Protein AF-A0A934E4U4-F1 (afdb_monomer)

Mean predicted aligned error: 7.72 Å

Radius of gyration: 17.5 Å; Cα contacts (8 Å, |Δi|>4): 150; chains: 1; bounding box: 45×47×42 Å

Secondary structure (DSSP, 8-state):
-----SSSS---S-HHHHHHHHHHHHHHHHHHHHHHT-GGG--HHHHHHHHHHHHHHHHHHHHHHHHHH-TT---TT---HHHHHHHHHHHS-STTT----TTS-SS----TTS-HHHHHHHHHHHHHHHHHS-HHHHTT-SB-TTSPBPSS-----HHHHHHHHHHHH-

Structure (mmCIF, N/CA/C/O backbone):
data_AF-A0A934E4U4-F1
#
_entry.id   AF-A0A934E4U4-F1
#
loop_
_atom_site.group_PDB
_atom_site.id
_atom_site.type_symbol
_atom_site.label_atom_id
_atom_site.label_alt_id
_atom_site.label_comp_id
_atom_site.label_asym_id
_atom_site.label_entity_id
_atom_site.label_seq_id
_atom_site.pdbx_PDB_ins_code
_atom_site.Cartn_x
_atom_site.Cartn_y
_atom_site.Cartn_z
_atom_site.occupancy
_atom_site.B_iso_or_equiv
_atom_site.auth_seq_id
_atom_site.auth_comp_id
_atom_site.auth_asym_id
_atom_site.auth_atom_id
_atom_site.pdbx_PDB_model_num
ATOM 1 N N . MET A 1 1 ? -5.145 -27.935 6.289 1.00 30.80 1 MET A N 1
ATOM 2 C CA . MET A 1 1 ? -5.075 -27.178 5.021 1.00 30.80 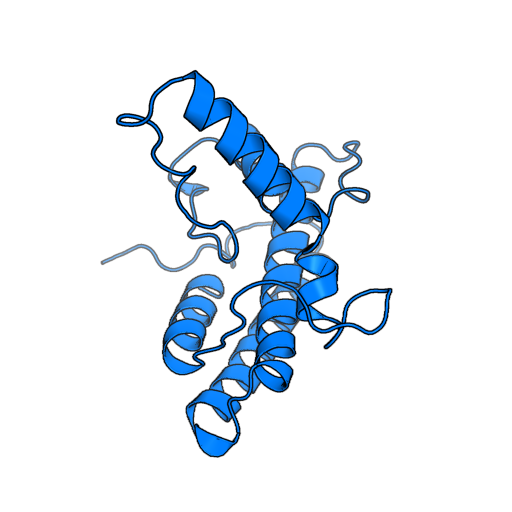1 MET A CA 1
ATOM 3 C C . MET A 1 1 ? -6.439 -26.529 4.797 1.00 30.80 1 MET A C 1
ATOM 5 O O . MET A 1 1 ? -7.167 -26.905 3.897 1.00 30.80 1 MET A O 1
ATOM 9 N N . GLU A 1 2 ? -6.815 -25.600 5.676 1.00 32.75 2 GLU A N 1
ATOM 10 C CA . GLU A 1 2 ? -8.114 -24.916 5.659 1.00 32.75 2 GLU A CA 1
ATOM 11 C C . GLU A 1 2 ? -7.870 -23.478 6.097 1.00 32.75 2 GLU A C 1
ATOM 13 O O . GLU A 1 2 ? -7.762 -23.252 7.289 1.00 32.75 2 GLU A O 1
ATOM 18 N N . HIS A 1 3 ? -7.713 -22.528 5.174 1.00 35.03 3 HIS A N 1
ATOM 19 C CA . HIS A 1 3 ? -7.833 -21.082 5.430 1.00 35.03 3 HIS A CA 1
ATOM 20 C C . HIS A 1 3 ? -7.813 -20.338 4.087 1.00 35.03 3 HIS A C 1
ATOM 22 O O . HIS A 1 3 ? -6.862 -19.625 3.794 1.00 35.03 3 HIS A O 1
ATOM 28 N N . VAL A 1 4 ? -8.830 -20.519 3.242 1.00 38.94 4 VAL A N 1
ATOM 29 C CA . VAL A 1 4 ? -8.940 -19.762 1.983 1.00 38.94 4 VAL A CA 1
ATOM 30 C C . VAL A 1 4 ? -10.417 -19.498 1.690 1.00 38.94 4 VAL A C 1
ATOM 32 O O . VAL A 1 4 ? -11.098 -20.360 1.148 1.00 38.94 4 VAL A O 1
ATOM 35 N N . ASN A 1 5 ? -10.923 -18.364 2.176 1.00 39.50 5 ASN A N 1
ATOM 36 C CA . ASN A 1 5 ? -12.190 -17.714 1.803 1.00 39.50 5 ASN A CA 1
ATOM 37 C C . ASN A 1 5 ? -12.417 -16.574 2.806 1.00 39.50 5 ASN A C 1
ATOM 39 O O . ASN A 1 5 ? -13.026 -16.809 3.852 1.00 39.50 5 ASN A O 1
ATOM 43 N N . ARG A 1 6 ? -11.909 -15.359 2.561 1.00 50.84 6 ARG A N 1
ATOM 44 C CA . ARG A 1 6 ? -12.202 -14.230 3.479 1.00 50.84 6 ARG A CA 1
ATOM 45 C C . ARG A 1 6 ? -12.701 -12.961 2.813 1.00 50.84 6 ARG A C 1
ATOM 47 O O . ARG A 1 6 ? -13.477 -12.249 3.446 1.00 50.84 6 ARG A O 1
ATOM 54 N N . LEU A 1 7 ? -12.419 -12.719 1.532 1.00 45.75 7 LEU A N 1
ATOM 55 C CA . LEU A 1 7 ? -13.073 -11.599 0.840 1.00 45.75 7 LEU A CA 1
ATOM 56 C C . LEU A 1 7 ? -14.529 -11.889 0.442 1.00 45.75 7 LEU A C 1
ATOM 58 O O . LEU A 1 7 ? -15.308 -10.956 0.260 1.00 45.75 7 LEU A O 1
ATOM 62 N N . ARG A 1 8 ? -14.929 -13.165 0.340 1.00 42.25 8 ARG A N 1
ATOM 63 C CA . ARG A 1 8 ? -16.327 -13.555 0.063 1.00 42.25 8 ARG A CA 1
ATOM 64 C C . ARG A 1 8 ? -17.235 -13.548 1.294 1.00 42.25 8 ARG A C 1
ATOM 66 O O . ARG A 1 8 ? -18.441 -13.415 1.135 1.00 42.25 8 ARG A O 1
ATOM 73 N N . SER A 1 9 ? -16.680 -13.699 2.497 1.00 42.78 9 SER A N 1
ATOM 74 C CA . SER A 1 9 ? -17.454 -13.831 3.741 1.00 42.78 9 SER A CA 1
ATOM 75 C C . SER A 1 9 ? -17.725 -12.504 4.447 1.00 42.78 9 SER A C 1
ATOM 77 O O . SER A 1 9 ? -18.422 -12.477 5.459 1.00 42.78 9 SER A O 1
ATOM 79 N N . CYS A 1 10 ? -17.163 -11.392 3.972 1.00 45.47 10 CYS A N 1
ATOM 80 C CA . CYS A 1 10 ? -17.536 -10.098 4.513 1.00 45.47 10 CYS A CA 1
ATOM 81 C C . CYS A 1 10 ? -18.894 -9.688 3.936 1.00 45.47 10 CYS A C 1
ATOM 83 O O . CYS A 1 10 ? -18.977 -9.170 2.825 1.00 45.47 10 CYS A O 1
ATOM 85 N N . GLU A 1 11 ? -19.952 -9.891 4.720 1.00 43.59 11 GLU A N 1
ATOM 86 C CA . GLU A 1 11 ? -21.300 -9.351 4.505 1.00 43.59 11 GLU A CA 1
ATOM 87 C C . GLU A 1 11 ? -21.286 -7.812 4.572 1.00 43.59 11 GLU A C 1
ATOM 89 O O . GLU A 1 11 ? -21.815 -7.189 5.491 1.00 43.59 11 GLU A O 1
ATOM 94 N N . PHE A 1 12 ? -20.565 -7.139 3.682 1.00 51.53 12 PHE A N 1
ATOM 95 C CA . PHE A 1 12 ? -20.633 -5.692 3.552 1.00 51.53 12 PHE A CA 1
ATOM 96 C C . PHE A 1 12 ? -22.005 -5.357 2.966 1.00 51.53 12 PHE A C 1
ATOM 98 O O . PHE A 1 12 ? -22.278 -5.676 1.812 1.00 51.53 12 PHE A O 1
ATOM 105 N N . GLY A 1 13 ? -22.863 -4.693 3.742 1.00 44.06 13 GLY A N 1
ATOM 106 C CA . GLY A 1 13 ? -24.227 -4.306 3.351 1.00 44.06 13 GLY A CA 1
ATOM 107 C C . GLY A 1 13 ? -24.333 -3.350 2.151 1.00 44.06 13 GLY A C 1
ATOM 108 O O . GLY A 1 13 ? -25.417 -2.869 1.853 1.00 44.06 13 GLY A O 1
ATOM 109 N N . CYS A 1 14 ? -23.237 -3.078 1.437 1.00 53.50 14 CYS A N 1
ATOM 110 C CA . CYS A 1 14 ? -23.222 -2.307 0.201 1.00 53.50 14 CYS A CA 1
ATOM 111 C C . CYS A 1 14 ? -22.543 -3.123 -0.909 1.00 53.50 14 CYS A C 1
ATOM 113 O O . CYS A 1 14 ? -21.327 -3.057 -1.108 1.00 53.50 14 CYS A O 1
ATOM 115 N N . ALA A 1 15 ? -23.345 -3.886 -1.659 1.00 59.31 15 ALA A N 1
ATOM 116 C CA . ALA A 1 15 ? -22.885 -4.742 -2.759 1.00 59.31 15 ALA A CA 1
ATOM 117 C C . ALA A 1 15 ? -22.018 -3.996 -3.796 1.00 59.31 15 ALA A C 1
ATOM 119 O O . ALA A 1 15 ? -21.132 -4.584 -4.415 1.00 59.31 15 ALA A O 1
ATOM 120 N N . ARG A 1 16 ? -22.228 -2.681 -3.955 1.00 61.50 16 ARG A N 1
ATOM 121 C CA . ARG A 1 16 ? -21.491 -1.832 -4.901 1.00 61.50 16 ARG A CA 1
ATOM 122 C C . ARG A 1 16 ? -20.026 -1.620 -4.506 1.00 61.50 16 ARG A C 1
ATOM 124 O O . ARG A 1 16 ? -19.156 -1.733 -5.363 1.00 61.50 16 ARG A O 1
ATOM 131 N N . ALA A 1 17 ? -19.744 -1.378 -3.224 1.00 65.50 17 ALA A N 1
ATOM 132 C CA . ALA A 1 17 ? -18.378 -1.164 -2.738 1.00 65.50 17 ALA A CA 1
ATOM 133 C C . ALA A 1 17 ? -17.531 -2.442 -2.852 1.00 65.50 17 ALA A C 1
ATOM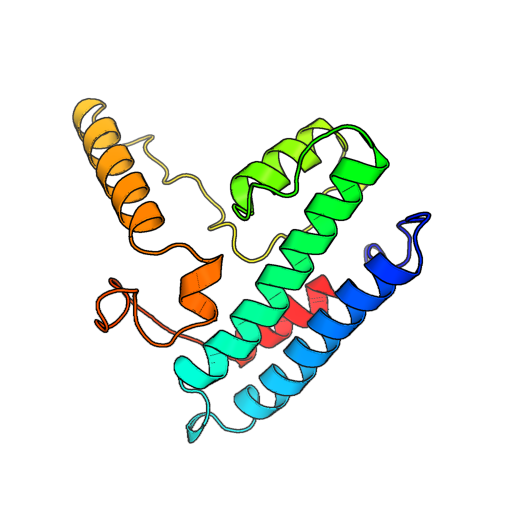 135 O O . ALA A 1 17 ? -16.397 -2.405 -3.327 1.00 65.50 17 ALA A O 1
ATOM 136 N N . VAL A 1 18 ? -18.117 -3.591 -2.501 1.00 70.69 18 VAL A N 1
ATOM 137 C CA . VAL A 1 18 ? -17.475 -4.906 -2.657 1.00 70.69 18 VAL A CA 1
ATOM 138 C C . VAL A 1 18 ? -17.160 -5.178 -4.123 1.00 70.69 18 VAL A C 1
ATOM 140 O O . VAL A 1 18 ? -16.032 -5.522 -4.470 1.00 70.69 18 VAL A O 1
ATOM 143 N N . PHE A 1 19 ? -18.133 -4.963 -5.005 1.00 71.50 19 PHE A N 1
ATOM 144 C CA . PHE A 1 19 ? -17.956 -5.165 -6.438 1.00 71.50 19 PHE A CA 1
ATOM 145 C C . PHE A 1 19 ? -16.821 -4.311 -7.023 1.00 71.50 19 PHE A C 1
ATOM 147 O O . PHE A 1 19 ? -16.023 -4.798 -7.827 1.00 71.50 19 PHE A O 1
ATOM 154 N N . ASP A 1 20 ? -16.697 -3.062 -6.578 1.00 78.50 20 ASP A N 1
ATOM 155 C CA . ASP A 1 20 ? -15.656 -2.138 -7.024 1.00 78.50 20 ASP A CA 1
ATOM 156 C C . ASP A 1 20 ? -14.245 -2.524 -6.547 1.00 78.50 20 ASP A C 1
ATOM 158 O O . ASP A 1 20 ? -13.276 -2.329 -7.295 1.00 78.50 20 ASP A O 1
ATOM 162 N N . ILE A 1 21 ? -14.119 -3.112 -5.353 1.00 84.62 21 ILE A N 1
ATOM 163 C CA . ILE A 1 21 ? -12.863 -3.683 -4.836 1.00 84.62 21 ILE A CA 1
ATOM 164 C C . ILE A 1 21 ? -12.463 -4.903 -5.677 1.00 84.62 21 ILE A C 1
ATOM 166 O O . ILE A 1 21 ? -11.356 -4.954 -6.222 1.00 84.62 21 ILE A O 1
ATOM 170 N N . PHE A 1 22 ? -13.386 -5.853 -5.871 1.00 85.31 22 PHE A N 1
ATOM 171 C CA . PHE A 1 22 ? -13.132 -7.075 -6.644 1.00 85.31 22 PHE A CA 1
ATOM 172 C C . PHE A 1 22 ? -12.753 -6.788 -8.100 1.00 85.31 22 PHE A C 1
ATOM 174 O O . PHE A 1 22 ? -11.853 -7.433 -8.651 1.00 85.31 22 PHE A O 1
ATOM 181 N N . LYS A 1 23 ? -13.393 -5.795 -8.730 1.00 88.69 23 LYS A N 1
ATOM 182 C CA . LYS A 1 23 ? -13.039 -5.336 -10.079 1.00 88.69 23 LYS A CA 1
ATOM 183 C C . LYS A 1 23 ? -11.603 -4.833 -10.164 1.00 88.69 23 LYS A C 1
ATOM 185 O O . LYS A 1 23 ? -10.898 -5.181 -11.109 1.00 88.69 23 LYS A O 1
ATOM 190 N N . ARG A 1 24 ? -11.156 -4.028 -9.196 1.00 91.62 24 ARG A N 1
ATOM 191 C CA . ARG A 1 24 ? -9.795 -3.466 -9.189 1.00 91.62 24 ARG A CA 1
ATOM 192 C C . ARG A 1 24 ? -8.738 -4.546 -9.009 1.00 91.62 24 ARG A C 1
ATOM 194 O O . ARG A 1 24 ? -7.800 -4.586 -9.802 1.00 91.62 24 ARG A O 1
ATOM 201 N N . ILE A 1 25 ? -8.940 -5.471 -8.070 1.00 92.56 25 ILE A N 1
ATOM 202 C CA . ILE A 1 25 ? -8.040 -6.620 -7.884 1.00 92.56 25 ILE A CA 1
ATOM 203 C C . ILE A 1 25 ? -8.000 -7.500 -9.137 1.00 92.56 25 ILE A C 1
ATOM 205 O O . ILE A 1 25 ? -6.924 -7.872 -9.599 1.00 92.56 25 ILE A O 1
ATOM 209 N N . SER A 1 26 ? -9.148 -7.783 -9.754 1.00 93.81 26 SER A N 1
ATOM 210 C CA . SER A 1 26 ? -9.202 -8.592 -10.980 1.00 93.81 26 SER A CA 1
ATOM 211 C C . SER A 1 26 ? -8.468 -7.927 -12.150 1.00 93.81 26 SER A C 1
ATOM 213 O O . SER A 1 26 ? -7.722 -8.588 -12.877 1.00 93.81 26 SER A O 1
ATOM 215 N N . SER A 1 27 ? -8.628 -6.611 -12.307 1.00 95.25 27 SER A N 1
ATOM 216 C CA . SER A 1 27 ? -7.888 -5.820 -13.295 1.00 95.25 27 SER A CA 1
ATOM 217 C C . SER A 1 27 ? -6.386 -5.815 -13.012 1.00 95.25 27 SER A C 1
ATOM 219 O O . SER A 1 27 ? -5.599 -6.027 -13.937 1.00 95.25 27 SER A O 1
ATOM 221 N N . ALA A 1 28 ? -5.984 -5.652 -11.746 1.00 95.44 28 ALA A N 1
ATOM 222 C CA . ALA A 1 28 ? -4.586 -5.723 -11.329 1.00 95.44 28 ALA A CA 1
ATOM 223 C C . ALA A 1 28 ? -3.978 -7.089 -11.679 1.00 95.44 28 ALA A C 1
ATOM 225 O O . ALA A 1 28 ? -2.938 -7.143 -12.330 1.00 95.44 28 ALA A O 1
ATOM 226 N N . ILE A 1 29 ? -4.662 -8.192 -11.349 1.00 96.00 29 ILE A N 1
ATOM 227 C CA . ILE A 1 29 ? -4.232 -9.562 -11.674 1.00 96.00 29 ILE A CA 1
ATOM 228 C C . ILE A 1 29 ? -4.068 -9.741 -13.183 1.00 96.00 29 ILE A C 1
ATOM 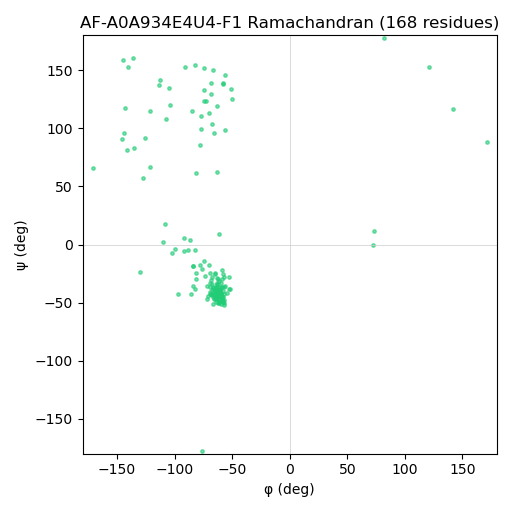230 O O . ILE A 1 29 ? -3.059 -10.288 -13.637 1.00 96.00 29 ILE A O 1
ATOM 234 N N . ARG A 1 30 ? -5.041 -9.283 -13.980 1.00 96.19 30 ARG A N 1
ATOM 235 C CA . ARG A 1 30 ? -4.995 -9.423 -15.441 1.00 96.19 30 ARG A CA 1
ATOM 236 C C . ARG A 1 30 ? -3.817 -8.659 -16.037 1.00 96.19 30 ARG A C 1
ATOM 238 O O . ARG A 1 30 ? -3.075 -9.229 -16.835 1.00 96.19 30 ARG A O 1
ATOM 245 N N . LEU A 1 31 ? -3.616 -7.406 -15.632 1.00 95.06 31 LEU A N 1
ATOM 246 C CA . LEU A 1 31 ? -2.501 -6.589 -16.107 1.00 95.06 31 LEU A CA 1
ATOM 247 C C . LEU A 1 31 ? -1.152 -7.168 -15.658 1.00 95.06 31 LEU A C 1
ATOM 249 O O . LEU A 1 31 ? -0.244 -7.329 -16.472 1.00 95.06 31 LEU A O 1
ATOM 253 N N . CYS A 1 32 ? -1.045 -7.565 -14.392 1.00 96.00 32 CYS A N 1
ATOM 254 C CA . CYS A 1 32 ? 0.157 -8.170 -13.831 1.00 96.00 32 CYS A CA 1
ATOM 255 C C . CYS A 1 32 ? 0.522 -9.486 -14.535 1.00 96.00 32 CYS A C 1
ATOM 257 O O . CYS A 1 32 ? 1.685 -9.709 -14.852 1.00 96.00 32 CYS A O 1
ATOM 259 N N . THR A 1 33 ? -0.471 -10.305 -14.904 1.00 95.94 33 THR A N 1
ATOM 260 C CA . THR A 1 33 ? -0.263 -11.532 -15.696 1.00 95.94 33 THR A CA 1
ATOM 261 C C . THR A 1 33 ? 0.355 -11.238 -17.064 1.00 95.94 33 THR A C 1
ATOM 263 O O . THR A 1 33 ? 1.232 -11.972 -17.517 1.00 95.94 33 THR A O 1
ATOM 266 N N . VAL A 1 34 ? -0.074 -10.163 -17.734 1.00 95.12 34 VAL A N 1
ATOM 267 C CA . VAL A 1 34 ? 0.515 -9.745 -19.018 1.00 95.12 34 VAL A CA 1
ATOM 268 C C . VAL A 1 34 ? 1.967 -9.301 -18.833 1.00 95.12 34 VAL A C 1
ATOM 270 O O . VAL A 1 34 ? 2.821 -9.680 -19.634 1.00 95.12 34 VAL A O 1
ATOM 273 N N . LEU A 1 35 ? 2.260 -8.538 -17.775 1.00 94.88 35 LEU A N 1
ATOM 274 C CA . LEU A 1 35 ? 3.621 -8.080 -17.480 1.00 94.88 35 LEU A CA 1
ATOM 275 C C . LEU A 1 35 ? 4.548 -9.240 -17.083 1.00 94.88 35 LEU A C 1
ATOM 277 O O . LEU A 1 35 ? 5.678 -9.292 -17.560 1.00 94.88 35 LEU A O 1
ATOM 281 N N . ALA A 1 36 ? 4.059 -10.210 -16.306 1.00 94.62 36 ALA A N 1
ATOM 282 C CA . ALA A 1 36 ? 4.816 -11.396 -15.898 1.00 94.62 36 ALA A CA 1
ATOM 283 C C . ALA A 1 36 ? 5.222 -12.283 -17.086 1.00 94.62 36 ALA A C 1
ATOM 285 O O . ALA A 1 36 ? 6.300 -12.866 -17.092 1.00 94.62 36 ALA A O 1
ATOM 286 N N . ARG A 1 37 ? 4.394 -12.350 -18.137 1.00 93.88 37 ARG A N 1
ATOM 287 C CA . ARG A 1 37 ? 4.705 -13.107 -19.364 1.00 93.88 37 ARG A CA 1
ATOM 288 C C . ARG A 1 37 ? 5.741 -12.430 -20.262 1.00 93.88 37 ARG A C 1
ATOM 290 O O . ARG A 1 37 ? 6.227 -13.053 -21.199 1.00 93.88 37 ARG A O 1
ATOM 297 N N . SER A 1 38 ? 6.044 -11.154 -20.036 1.00 90.00 38 SER A N 1
ATOM 298 C CA . SER A 1 38 ? 6.902 -10.368 -20.918 1.00 90.00 38 SER A CA 1
ATOM 299 C C . SER A 1 38 ? 7.800 -9.441 -20.107 1.00 90.00 38 SER A C 1
ATOM 301 O O . SER A 1 38 ? 7.557 -8.235 -20.041 1.00 90.00 38 SER A O 1
ATOM 303 N N . THR A 1 39 ? 8.898 -9.981 -19.580 1.00 77.88 39 THR A N 1
ATOM 304 C CA . THR A 1 39 ? 9.895 -9.242 -18.782 1.00 77.88 39 THR A CA 1
ATOM 305 C C . THR A 1 39 ? 10.404 -7.973 -19.477 1.00 77.88 39 THR A C 1
ATOM 307 O O . THR A 1 39 ? 10.477 -6.924 -18.849 1.00 77.88 39 THR A O 1
ATOM 310 N N . LYS A 1 40 ? 10.605 -7.992 -20.805 1.00 84.75 40 LYS A N 1
ATOM 311 C CA . LYS A 1 40 ? 10.975 -6.795 -21.601 1.00 84.75 40 LYS A CA 1
ATOM 312 C C . LYS A 1 40 ? 9.961 -5.642 -21.526 1.00 84.75 40 LYS A C 1
ATOM 314 O O . LYS A 1 40 ? 10.287 -4.503 -21.837 1.00 84.75 40 LYS A O 1
ATOM 319 N N . LYS A 1 41 ? 8.706 -5.936 -21.178 1.00 86.00 41 LYS A N 1
ATOM 320 C CA . LYS A 1 41 ? 7.602 -4.970 -21.062 1.00 86.00 41 LYS A CA 1
ATOM 321 C C . LYS A 1 41 ? 7.299 -4.599 -19.609 1.00 86.00 41 LYS A C 1
ATOM 323 O O . LYS A 1 41 ? 6.485 -3.699 -19.409 1.00 86.00 41 LYS A O 1
ATOM 328 N N . ALA A 1 42 ? 7.918 -5.266 -18.636 1.00 88.75 42 ALA A N 1
ATOM 329 C CA . ALA A 1 42 ? 7.712 -5.080 -17.204 1.00 88.75 42 ALA A CA 1
ATOM 330 C C . ALA A 1 42 ? 8.512 -3.880 -16.671 1.00 88.75 42 ALA A C 1
ATOM 332 O O . ALA A 1 42 ? 9.399 -4.017 -15.837 1.00 88.75 42 ALA A O 1
ATOM 333 N N . THR A 1 43 ? 8.218 -2.687 -17.185 1.00 89.88 43 THR A N 1
ATOM 334 C CA . THR A 1 43 ? 8.809 -1.446 -16.673 1.00 89.88 43 THR A CA 1
ATOM 335 C C . THR A 1 43 ? 8.057 -0.967 -15.435 1.00 89.88 43 THR A C 1
ATOM 337 O O . THR A 1 43 ? 6.858 -1.227 -15.298 1.00 89.88 43 THR A O 1
ATOM 340 N N . TYR A 1 44 ? 8.724 -0.199 -14.566 1.00 88.44 44 TYR A N 1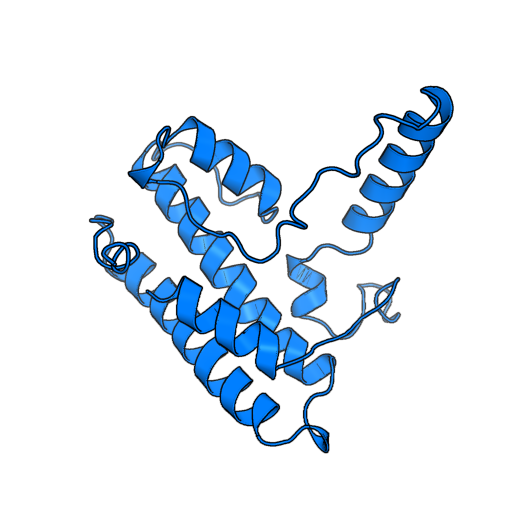
ATOM 341 C CA . TYR A 1 44 ? 8.074 0.413 -13.401 1.00 88.44 44 TYR A CA 1
ATOM 342 C C . TYR A 1 44 ? 6.845 1.243 -13.795 1.00 88.44 44 TYR A C 1
ATOM 344 O O . TYR A 1 44 ? 5.804 1.096 -13.177 1.00 88.44 44 TYR A O 1
ATOM 352 N N . VAL A 1 45 ? 6.910 2.023 -14.880 1.00 87.69 45 VAL A N 1
ATOM 353 C CA . VAL A 1 45 ? 5.784 2.851 -15.367 1.00 87.69 45 VAL A CA 1
ATOM 354 C C . VAL A 1 45 ? 4.537 2.021 -15.707 1.00 87.69 45 VAL A C 1
ATOM 356 O O . VAL A 1 45 ? 3.413 2.480 -15.547 1.00 87.69 45 VAL A O 1
ATOM 359 N N . ARG A 1 46 ? 4.703 0.784 -16.187 1.00 90.50 46 ARG A N 1
ATOM 360 C CA . ARG A 1 46 ? 3.567 -0.122 -16.432 1.00 90.50 46 ARG A CA 1
ATOM 361 C C . ARG A 1 46 ? 3.153 -0.864 -15.168 1.00 90.50 46 ARG A C 1
ATOM 363 O O . ARG A 1 46 ? 1.967 -1.107 -14.955 1.00 90.50 46 ARG A O 1
ATOM 370 N N . GLY A 1 47 ? 4.130 -1.212 -14.338 1.00 92.25 47 GLY A N 1
ATOM 371 C CA . GLY A 1 47 ? 3.922 -1.811 -13.027 1.00 92.25 47 GLY A CA 1
ATOM 372 C C . GLY A 1 47 ? 3.177 -0.902 -12.056 1.00 92.25 47 GLY A C 1
ATOM 373 O O . GLY A 1 47 ? 2.339 -1.384 -11.304 1.00 92.25 47 GLY A O 1
ATOM 374 N N . SER A 1 48 ? 3.396 0.410 -12.118 1.00 91.44 48 SER A N 1
ATOM 375 C CA . SER A 1 48 ? 2.768 1.391 -11.233 1.00 91.44 48 SER A CA 1
ATOM 376 C C . SER A 1 48 ? 1.249 1.388 -11.369 1.00 91.44 48 SER A C 1
ATOM 378 O O . SER A 1 48 ? 0.556 1.530 -10.372 1.00 91.44 48 SER A O 1
ATOM 380 N N . VAL A 1 49 ? 0.712 1.086 -12.556 1.00 92.25 49 VAL A N 1
ATOM 381 C CA . VAL A 1 49 ? -0.732 0.888 -12.759 1.00 92.25 49 VAL A CA 1
ATOM 382 C C . VAL A 1 49 ? -1.245 -0.328 -11.980 1.00 92.25 49 VAL A C 1
ATOM 384 O O . VAL A 1 49 ? -2.315 -0.272 -11.375 1.00 92.25 49 VAL A O 1
ATOM 387 N N . VAL A 1 50 ? -0.484 -1.427 -11.957 1.00 94.38 50 VAL A N 1
ATOM 388 C CA . VAL A 1 50 ? -0.815 -2.616 -11.154 1.00 94.38 50 VAL A CA 1
ATOM 389 C C . VAL A 1 50 ? -0.757 -2.280 -9.663 1.00 94.38 50 VAL A C 1
ATOM 391 O O . VAL A 1 50 ? -1.696 -2.603 -8.935 1.00 94.38 50 VAL A O 1
ATOM 394 N N . LEU A 1 51 ? 0.316 -1.607 -9.229 1.00 92.62 51 LEU A N 1
ATOM 395 C CA . LEU A 1 51 ? 0.495 -1.159 -7.846 1.00 92.62 51 LEU A CA 1
ATOM 396 C C . LEU A 1 51 ? -0.658 -0.244 -7.421 1.00 92.62 51 LEU A C 1
ATOM 398 O O . LEU A 1 51 ? -1.253 -0.467 -6.375 1.00 92.62 51 LEU A O 1
ATOM 402 N N . TYR A 1 52 ? -1.048 0.709 -8.267 1.00 92.81 52 TYR A N 1
ATOM 403 C CA . TYR A 1 52 ? -2.153 1.627 -8.013 1.00 92.81 52 TYR A CA 1
ATOM 404 C C . TYR A 1 52 ? -3.491 0.902 -7.851 1.00 92.81 52 TYR A C 1
ATOM 406 O O . TYR A 1 52 ? -4.212 1.150 -6.887 1.00 92.81 52 TYR A O 1
ATOM 414 N N . LEU A 1 53 ? -3.835 -0.006 -8.771 1.00 93.44 53 LEU A N 1
ATOM 415 C CA . LEU A 1 53 ? -5.097 -0.749 -8.706 1.00 93.44 53 LEU A CA 1
ATOM 416 C C . LEU A 1 53 ? -5.202 -1.575 -7.422 1.00 93.44 53 LEU A C 1
ATOM 418 O O . LEU A 1 53 ? -6.265 -1.613 -6.802 1.00 93.44 53 LEU A O 1
ATOM 422 N N . ALA A 1 54 ? -4.105 -2.214 -7.026 1.00 92.69 54 ALA A N 1
ATOM 423 C CA . ALA A 1 54 ? -4.044 -3.003 -5.808 1.00 92.69 54 ALA A CA 1
ATOM 424 C C . ALA A 1 54 ? -4.066 -2.124 -4.551 1.00 92.69 54 ALA A C 1
ATOM 426 O O . ALA A 1 54 ? -4.845 -2.398 -3.644 1.00 92.69 54 ALA A O 1
ATOM 427 N N . PHE A 1 55 ? -3.300 -1.030 -4.528 1.00 92.31 55 PHE A N 1
ATOM 428 C CA . PHE A 1 55 ? -3.294 -0.059 -3.432 1.00 92.31 55 PHE A CA 1
ATOM 429 C C . PHE A 1 55 ? -4.694 0.500 -3.193 1.00 92.31 55 PHE A C 1
ATOM 431 O O . PHE A 1 55 ? -5.209 0.457 -2.080 1.00 92.31 55 PHE A O 1
ATOM 438 N N . HIS A 1 56 ? -5.349 0.956 -4.258 1.00 91.25 56 HIS A N 1
ATOM 439 C CA . HIS A 1 56 ? -6.674 1.553 -4.176 1.00 91.25 56 HIS A CA 1
ATOM 440 C C . HIS A 1 56 ? -7.746 0.526 -3.783 1.00 91.25 56 HIS A C 1
ATOM 442 O O . HIS A 1 56 ? -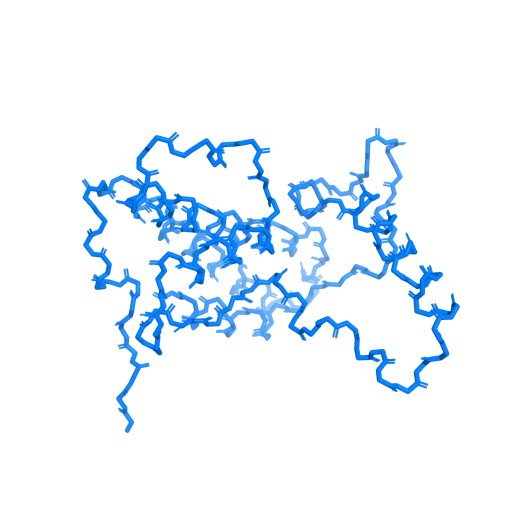8.697 0.861 -3.084 1.00 91.25 56 HIS A O 1
ATOM 448 N N . ALA A 1 57 ? -7.618 -0.734 -4.208 1.00 92.06 57 ALA A N 1
ATOM 449 C CA . ALA A 1 57 ? -8.512 -1.791 -3.743 1.00 92.06 57 ALA A CA 1
ATOM 450 C C . ALA A 1 57 ? -8.370 -2.034 -2.231 1.00 92.06 57 ALA A C 1
ATOM 452 O O . ALA A 1 57 ? -9.383 -2.114 -1.537 1.00 92.06 57 ALA A O 1
ATOM 453 N N . THR A 1 58 ? -7.135 -2.090 -1.722 1.00 91.31 58 THR A N 1
ATOM 454 C CA . THR A 1 58 ? -6.844 -2.203 -0.286 1.00 91.31 58 THR A CA 1
ATOM 455 C C . THR A 1 58 ? -7.382 -1.000 0.490 1.00 91.31 58 THR A C 1
ATOM 457 O O . THR A 1 58 ? -8.033 -1.170 1.519 1.00 91.31 58 THR A O 1
ATOM 460 N N . GLU A 1 59 ? -7.177 0.215 -0.024 1.00 91.94 59 GLU A N 1
ATOM 461 C CA . GLU A 1 59 ? -7.697 1.454 0.562 1.00 91.94 59 GLU A CA 1
ATOM 462 C C . GLU A 1 59 ? -9.224 1.407 0.711 1.00 91.94 59 GLU A C 1
ATOM 464 O O . GLU A 1 59 ? -9.754 1.629 1.800 1.00 91.94 59 GLU A O 1
ATOM 469 N N . LEU A 1 60 ? -9.935 1.080 -0.374 1.00 91.44 60 LEU A N 1
ATOM 470 C CA . LEU A 1 60 ? -11.395 1.000 -0.379 1.00 91.44 60 LEU A CA 1
ATOM 471 C C . LEU A 1 60 ? -11.916 -0.096 0.550 1.00 91.44 60 LEU A C 1
ATOM 473 O O . LEU A 1 60 ? -12.932 0.113 1.211 1.00 91.44 60 LEU A O 1
ATOM 477 N N . PHE A 1 61 ? -11.230 -1.239 0.625 1.00 91.62 61 PHE A N 1
ATOM 478 C CA . PHE A 1 61 ? -11.575 -2.295 1.571 1.00 91.62 61 PHE A CA 1
ATOM 479 C C . PHE A 1 61 ? -11.499 -1.792 3.015 1.00 91.62 61 PHE A C 1
ATOM 481 O O . PHE A 1 61 ? -12.468 -1.931 3.761 1.00 91.62 61 PHE A O 1
ATOM 488 N N . LEU A 1 62 ? -10.384 -1.162 3.398 1.00 92.00 62 LEU A N 1
ATOM 489 C CA . LEU A 1 62 ? -10.196 -0.662 4.760 1.00 92.00 62 LEU A CA 1
ATOM 490 C C . LEU A 1 62 ? -11.216 0.429 5.101 1.00 92.00 62 LEU A C 1
ATOM 492 O O . LEU A 1 62 ? -11.851 0.361 6.151 1.00 92.00 62 LEU A O 1
ATOM 496 N N . LYS A 1 63 ? -11.437 1.391 4.196 1.00 92.94 63 LYS A N 1
ATOM 497 C CA . LYS A 1 63 ? -12.455 2.439 4.372 1.00 92.94 63 LYS A CA 1
ATOM 498 C C . LYS A 1 63 ? -13.855 1.851 4.511 1.00 92.94 63 LYS A C 1
ATOM 500 O O . LYS A 1 63 ? -14.586 2.229 5.420 1.00 92.94 63 LYS A O 1
ATOM 505 N N . GLY A 1 64 ? -14.213 0.898 3.651 1.00 91.75 64 GLY A N 1
ATOM 506 C CA . GLY A 1 64 ? -15.500 0.209 3.710 1.00 91.75 64 GLY A CA 1
ATOM 507 C C . GLY A 1 64 ? -15.695 -0.565 5.015 1.00 91.75 64 GLY A C 1
ATOM 508 O O . GLY A 1 64 ? -16.781 -0.536 5.588 1.00 91.75 64 GLY A O 1
ATOM 509 N N . ALA A 1 65 ? -14.645 -1.212 5.524 1.00 91.50 65 ALA A N 1
ATOM 510 C CA . ALA A 1 65 ? -14.679 -1.898 6.812 1.00 91.50 65 ALA A CA 1
ATOM 511 C C . ALA A 1 65 ? -14.826 -0.946 7.996 1.00 91.50 65 ALA A C 1
ATOM 513 O O . ALA A 1 65 ? -15.645 -1.211 8.875 1.00 91.50 65 ALA A O 1
ATOM 514 N N . ILE A 1 66 ? -14.096 0.169 8.008 1.00 93.50 66 ILE A N 1
ATOM 515 C CA . ILE A 1 66 ? -14.229 1.176 9.063 1.00 93.50 66 ILE A CA 1
ATOM 516 C C . ILE A 1 66 ? -15.642 1.767 9.052 1.00 93.50 66 ILE A C 1
ATOM 518 O O . ILE A 1 66 ? -16.310 1.716 10.078 1.00 93.50 66 ILE A O 1
ATOM 522 N N . LEU A 1 67 ? -16.144 2.210 7.893 1.00 92.94 67 LEU A N 1
ATOM 523 C CA . LEU A 1 67 ? -17.494 2.779 7.762 1.00 92.94 67 LEU A CA 1
ATOM 524 C C . LEU A 1 67 ? -18.605 1.778 8.096 1.00 92.94 67 LEU A C 1
ATOM 526 O O . LEU A 1 67 ? -19.668 2.170 8.560 1.00 92.94 67 LEU A O 1
ATOM 530 N N . LYS A 1 68 ? -18.379 0.475 7.893 1.00 90.25 68 LYS A N 1
ATOM 531 C CA . LYS A 1 68 ? -19.332 -0.553 8.331 1.00 90.25 68 LYS A CA 1
ATOM 532 C C . LYS A 1 68 ? -19.435 -0.624 9.861 1.00 90.25 68 LYS A C 1
ATOM 534 O O . LYS A 1 68 ? -20.521 -0.866 10.375 1.00 90.25 68 LYS A O 1
ATOM 539 N N . SER A 1 69 ? -18.323 -0.452 10.575 1.00 92.12 69 SER A N 1
ATOM 540 C CA . SER A 1 69 ? -18.297 -0.471 12.045 1.00 92.12 69 SER A CA 1
ATOM 541 C C . SER A 1 69 ? -18.696 0.864 12.664 1.00 92.12 69 SER A C 1
ATOM 543 O O . SER A 1 69 ? -19.355 0.881 13.698 1.00 92.12 69 SER A O 1
ATOM 545 N N . VAL A 1 70 ? -18.268 1.971 12.056 1.00 94.31 70 VAL A N 1
ATOM 546 C CA . VAL A 1 70 ? -18.465 3.339 12.542 1.00 94.31 70 VAL A CA 1
ATOM 547 C C . VAL A 1 70 ? -18.904 4.215 11.359 1.00 94.31 70 VAL A C 1
ATOM 549 O O . VAL A 1 70 ? -18.067 4.865 10.734 1.00 94.31 70 VAL A O 1
ATOM 552 N N . PRO A 1 71 ? -20.207 4.226 11.014 1.00 92.81 71 PRO A N 1
ATOM 553 C CA . PRO A 1 71 ? -20.713 4.925 9.826 1.00 92.81 71 PRO A CA 1
ATOM 554 C C . PRO A 1 71 ? -20.433 6.431 9.793 1.00 92.81 71 PRO A C 1
ATOM 556 O O . PRO A 1 71 ? -20.246 6.991 8.718 1.00 92.81 71 PRO A O 1
ATOM 559 N N . GLU A 1 72 ? -20.356 7.064 10.965 1.00 93.19 72 GLU A N 1
ATOM 560 C CA . GLU A 1 72 ? -20.111 8.505 11.116 1.00 93.19 72 GLU A CA 1
ATOM 561 C C . GLU A 1 72 ? -18.619 8.884 11.030 1.00 93.19 72 GLU A C 1
ATOM 563 O O . GLU A 1 72 ? -18.263 10.062 11.087 1.00 93.19 72 GLU A O 1
ATOM 568 N N . GLU A 1 73 ? -17.708 7.907 10.927 1.00 93.56 73 GLU A N 1
ATOM 569 C CA . GLU A 1 73 ? -16.273 8.186 10.879 1.00 93.56 73 GLU A CA 1
ATOM 570 C C . GLU A 1 73 ? -15.860 8.759 9.518 1.00 93.56 73 GLU A C 1
ATOM 572 O O . GLU A 1 73 ? -16.022 8.132 8.469 1.00 93.56 73 GLU A O 1
ATOM 577 N N . ASN A 1 74 ? -15.244 9.943 9.524 1.00 89.19 74 ASN A N 1
ATOM 578 C CA . ASN A 1 74 ? -14.732 10.548 8.300 1.00 89.19 74 ASN A CA 1
ATOM 579 C C . ASN A 1 74 ? -13.408 9.901 7.861 1.00 89.19 74 ASN A C 1
ATOM 581 O O . ASN A 1 74 ? -12.319 10.396 8.148 1.00 89.19 74 ASN A O 1
ATOM 585 N N . VAL A 1 75 ? -13.511 8.806 7.111 1.00 88.00 75 VAL A N 1
ATOM 586 C CA . VAL A 1 75 ? -12.359 8.119 6.500 1.00 88.00 75 VAL A CA 1
ATOM 587 C C . VAL A 1 75 ? -11.985 8.659 5.116 1.00 88.00 75 VAL A C 1
ATOM 589 O O . VAL A 1 75 ? -1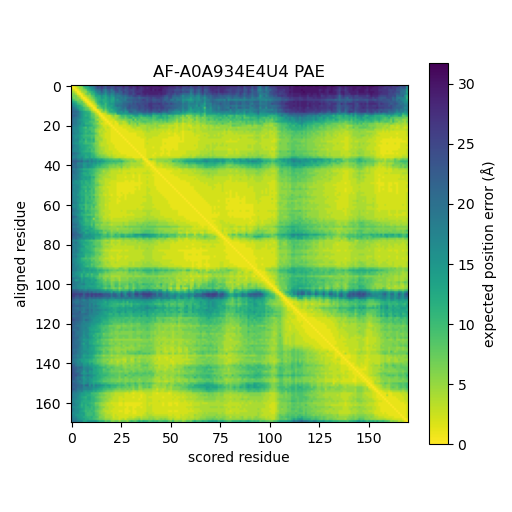1.010 8.208 4.517 1.00 88.00 75 VAL A O 1
ATOM 592 N N . GLY A 1 76 ? -12.760 9.599 4.564 1.00 80.00 76 GLY A N 1
ATOM 593 C CA . GLY A 1 76 ? -12.579 10.094 3.196 1.00 80.00 76 GLY A CA 1
ATOM 594 C C . GLY A 1 76 ? -11.286 10.885 2.995 1.00 80.00 76 GLY A C 1
ATOM 595 O O . GLY A 1 76 ? -10.729 10.872 1.901 1.00 80.00 76 GLY A O 1
ATOM 596 N N . THR A 1 77 ? -10.790 11.521 4.055 1.00 82.69 77 THR A N 1
ATOM 597 C CA . THR A 1 77 ? -9.671 12.474 4.023 1.00 82.69 77 THR A CA 1
ATOM 598 C C . THR A 1 77 ? -8.289 11.825 4.067 1.00 82.69 77 THR A C 1
ATOM 600 O O . THR A 1 77 ? -7.310 12.465 3.692 1.00 82.69 77 THR A O 1
ATOM 603 N N . THR A 1 78 ? -8.186 10.567 4.506 1.00 84.81 78 THR A N 1
ATOM 604 C CA . THR A 1 78 ? -6.910 9.846 4.575 1.00 84.81 78 THR A CA 1
ATOM 605 C C . THR A 1 78 ? -6.785 8.822 3.452 1.00 84.81 78 THR A C 1
ATOM 607 O O . THR A 1 78 ? -7.708 8.053 3.188 1.00 84.81 78 THR A O 1
ATOM 610 N N . HIS A 1 79 ? -5.627 8.791 2.797 1.00 87.12 79 HIS A N 1
ATOM 611 C CA . HIS A 1 79 ? -5.238 7.751 1.834 1.00 87.12 79 HIS A CA 1
ATOM 612 C C . HIS A 1 79 ? -4.112 6.864 2.384 1.00 87.12 79 HIS A C 1
ATOM 614 O O . HIS A 1 79 ? -3.622 5.970 1.696 1.00 87.12 79 HIS A O 1
ATOM 620 N N . ASN A 1 80 ? -3.684 7.100 3.630 1.00 87.12 80 ASN A N 1
ATOM 621 C CA . ASN A 1 80 ? -2.597 6.354 4.243 1.00 87.12 80 ASN A CA 1
ATOM 622 C C . ASN A 1 80 ? -3.097 4.970 4.691 1.00 87.12 80 ASN A C 1
ATOM 624 O O . ASN A 1 80 ? -3.876 4.839 5.638 1.00 87.12 80 ASN A O 1
ATOM 628 N N . ILE A 1 81 ? -2.630 3.927 4.001 1.00 88.94 81 ILE A N 1
ATOM 629 C CA . ILE A 1 81 ? -2.972 2.528 4.291 1.00 88.94 81 ILE A CA 1
ATOM 630 C C . ILE A 1 81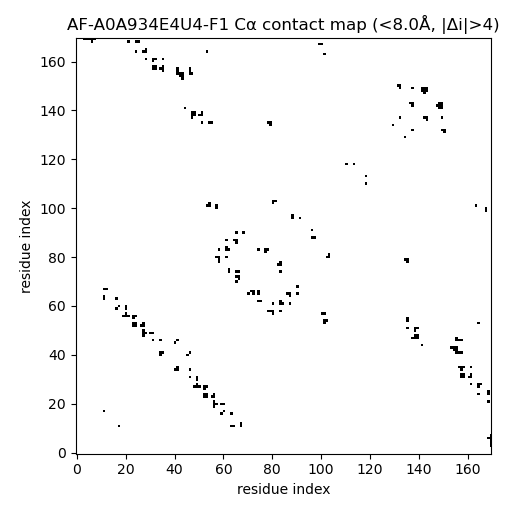 ? -2.568 2.120 5.714 1.00 88.94 81 ILE A C 1
ATOM 632 O O . ILE A 1 81 ? -3.315 1.386 6.354 1.00 88.94 81 ILE A O 1
ATOM 636 N N . GLY A 1 82 ? -1.435 2.603 6.234 1.00 86.69 82 GLY A N 1
ATOM 637 C CA . GLY A 1 82 ? -0.990 2.328 7.604 1.00 86.69 82 GLY A CA 1
ATOM 638 C C . GLY A 1 82 ? -1.983 2.845 8.646 1.00 86.69 82 GLY A C 1
ATOM 639 O O . GLY A 1 82 ? -2.444 2.078 9.493 1.00 86.69 82 GLY A O 1
ATOM 640 N N . THR A 1 83 ? -2.397 4.111 8.531 1.00 88.31 83 THR A N 1
ATOM 641 C CA . THR A 1 83 ? -3.429 4.721 9.387 1.00 88.31 83 THR A CA 1
ATOM 642 C C . THR A 1 83 ? -4.745 3.947 9.311 1.00 88.31 83 THR A C 1
ATOM 644 O O . THR A 1 83 ? -5.308 3.581 10.344 1.00 88.31 83 THR A O 1
ATOM 647 N N . LEU A 1 84 ? -5.217 3.651 8.095 1.00 91.69 84 LEU A N 1
ATOM 648 C CA . LEU A 1 84 ? -6.457 2.905 7.874 1.00 91.69 84 LEU A CA 1
ATOM 649 C C . LEU A 1 84 ? -6.380 1.484 8.456 1.00 91.69 84 LEU A C 1
ATOM 651 O O . LEU A 1 84 ? -7.330 1.016 9.077 1.00 91.69 84 LEU A O 1
ATOM 655 N N . ASN A 1 85 ? -5.245 0.802 8.310 1.00 91.00 85 ASN A N 1
ATOM 656 C CA . ASN A 1 85 ? -5.045 -0.543 8.838 1.00 91.00 85 ASN A CA 1
ATOM 657 C C . ASN A 1 85 ? -4.974 -0.565 10.367 1.00 91.00 85 ASN A C 1
ATOM 659 O O . ASN A 1 85 ? -5.563 -1.442 10.994 1.00 91.00 85 ASN A O 1
ATOM 663 N N . ASN A 1 86 ? -4.292 0.402 10.983 1.00 90.19 86 ASN A N 1
ATOM 664 C CA . ASN A 1 86 ? -4.257 0.527 12.440 1.00 90.19 86 ASN A CA 1
ATOM 665 C C . ASN A 1 86 ? -5.667 0.757 12.993 1.00 90.19 86 ASN A C 1
ATOM 667 O O . ASN A 1 86 ? -6.079 0.096 13.947 1.00 90.19 86 ASN A O 1
ATOM 671 N N . ARG A 1 87 ? -6.453 1.619 12.335 1.00 92.75 87 ARG A N 1
ATOM 672 C CA . ARG A 1 87 ? -7.859 1.822 12.691 1.00 92.75 87 ARG A CA 1
ATOM 673 C C . ARG A 1 87 ? -8.691 0.550 12.510 1.00 92.75 87 ARG A C 1
ATOM 675 O O . ARG A 1 87 ? -9.437 0.188 13.416 1.00 92.75 87 ARG A O 1
ATOM 682 N N . TYR A 1 88 ? -8.520 -0.159 11.395 1.00 92.69 88 TYR A N 1
ATOM 683 C CA . TYR A 1 88 ? -9.180 -1.440 11.134 1.00 92.69 88 TYR A CA 1
ATOM 684 C C . TYR A 1 88 ? -8.871 -2.485 12.215 1.00 92.69 88 TYR A C 1
ATOM 686 O O . TYR A 1 88 ? -9.796 -3.085 12.756 1.00 92.69 88 TYR A O 1
ATOM 694 N N . LYS A 1 89 ? -7.597 -2.666 12.591 1.00 91.75 89 LYS A N 1
ATOM 695 C CA . LYS A 1 89 ? -7.178 -3.617 13.638 1.00 91.75 89 LYS A CA 1
ATOM 696 C C . LYS A 1 89 ? -7.829 -3.326 14.992 1.00 91.75 89 LYS A C 1
ATOM 698 O O . LYS A 1 89 ? -8.186 -4.264 15.699 1.00 91.75 89 LYS A O 1
ATOM 703 N N . ASN A 1 90 ? -8.011 -2.048 15.325 1.00 93.38 90 ASN A N 1
ATOM 704 C CA . ASN A 1 90 ? -8.680 -1.636 16.559 1.00 93.38 90 ASN A CA 1
ATOM 705 C C . ASN A 1 90 ? -10.186 -1.953 16.542 1.00 93.38 90 ASN A C 1
ATOM 707 O O . ASN A 1 90 ? -10.739 -2.323 17.573 1.00 93.38 90 ASN A O 1
ATOM 711 N N . LEU A 1 91 ? -10.849 -1.821 15.388 1.00 93.69 91 LEU A N 1
ATOM 712 C CA . LEU A 1 91 ? -12.288 -2.089 15.235 1.00 93.69 91 LEU A CA 1
ATOM 713 C C . LEU A 1 91 ? -12.612 -3.580 15.067 1.00 93.69 91 LEU A C 1
ATOM 715 O O . LEU A 1 91 ? -13.682 -4.032 15.470 1.00 93.69 91 LEU A O 1
ATOM 719 N N . TYR A 1 92 ? -11.690 -4.344 14.486 1.00 92.25 92 TYR A N 1
ATOM 720 C CA . TYR A 1 92 ? -11.852 -5.763 14.183 1.00 92.25 92 TYR A CA 1
ATOM 721 C C . TYR A 1 92 ? -10.768 -6.605 14.872 1.00 92.25 92 TYR A C 1
ATOM 723 O O . TYR A 1 92 ? -9.927 -7.213 14.201 1.00 92.25 92 TYR A O 1
ATOM 731 N N . PRO A 1 93 ? -10.766 -6.682 16.217 1.00 89.44 93 PRO A N 1
ATOM 732 C CA . PRO A 1 93 ? -9.793 -7.489 16.933 1.00 89.44 93 PRO A CA 1
ATOM 733 C C . PRO A 1 93 ? -10.037 -8.986 16.688 1.00 89.44 93 PRO A C 1
ATOM 735 O O . PRO A 1 93 ? -11.170 -9.474 16.688 1.00 89.44 93 PRO A O 1
ATOM 738 N N . GLY A 1 94 ? -8.954 -9.742 16.507 1.00 86.44 94 GLY A N 1
ATOM 739 C CA . GLY A 1 94 ? -8.977 -11.205 16.460 1.00 86.44 94 GLY A CA 1
ATOM 740 C C . GLY A 1 94 ? -8.443 -11.818 15.165 1.00 86.44 94 GLY A C 1
ATOM 741 O O . GLY A 1 94 ? -8.532 -11.255 14.076 1.00 86.44 94 GLY A O 1
ATOM 742 N N . LYS A 1 95 ? -7.921 -13.046 15.281 1.00 86.12 95 LYS A N 1
ATOM 743 C CA . LYS A 1 95 ? -7.234 -13.769 14.192 1.00 86.12 95 LYS A CA 1
ATOM 744 C C . LYS A 1 95 ? -8.091 -13.982 12.936 1.00 86.12 95 LYS A C 1
ATOM 746 O O . LYS A 1 95 ? -7.550 -14.119 11.840 1.00 86.12 95 LYS A O 1
ATOM 751 N N . LYS A 1 96 ? -9.423 -14.003 13.069 1.00 85.62 96 LYS A N 1
ATOM 752 C CA . LYS A 1 96 ? -10.344 -14.152 11.928 1.00 85.62 96 LYS A CA 1
ATOM 753 C C . LYS A 1 96 ? -10.379 -12.925 11.007 1.00 85.62 96 LYS A C 1
ATOM 755 O O . LYS A 1 96 ? -10.665 -13.077 9.825 1.00 85.62 96 LYS A O 1
ATOM 760 N N . TYR A 1 97 ? -10.028 -11.749 11.524 1.00 83.94 97 TYR A N 1
ATOM 761 C CA . TYR A 1 97 ? -9.976 -10.494 10.771 1.00 83.94 97 TYR A CA 1
ATOM 762 C C . TYR A 1 97 ? -8.557 -10.113 10.339 1.00 83.94 97 TYR A C 1
ATOM 764 O O . TYR A 1 97 ? -8.370 -9.139 9.622 1.00 83.94 97 TYR A O 1
ATOM 772 N N . MET A 1 98 ? -7.543 -10.880 10.746 1.00 82.19 98 MET A N 1
ATOM 773 C CA . MET A 1 98 ? -6.180 -10.674 10.264 1.00 82.19 98 MET A CA 1
ATOM 774 C C . MET A 1 98 ? -6.051 -11.188 8.830 1.00 82.19 98 MET A C 1
ATOM 776 O O . MET A 1 98 ? -6.467 -12.307 8.523 1.00 82.19 98 MET A O 1
ATOM 780 N N . PHE A 1 99 ? -5.444 -10.373 7.974 1.00 82.62 99 PHE A N 1
ATOM 781 C CA . PHE A 1 99 ? -5.099 -10.713 6.601 1.00 82.62 99 PHE A CA 1
ATOM 782 C C . PHE A 1 99 ? -3.773 -10.047 6.224 1.00 82.62 99 PHE A C 1
ATOM 784 O O . PHE A 1 99 ? -3.338 -9.093 6.876 1.00 82.62 99 PHE A O 1
ATOM 791 N N . TYR A 1 100 ? -3.112 -10.583 5.200 1.00 77.81 100 TYR A N 1
ATOM 792 C CA . TYR A 1 100 ? -1.883 -10.003 4.676 1.00 77.81 100 TYR A CA 1
ATOM 793 C C . TYR A 1 100 ? -2.207 -8.722 3.906 1.00 77.81 100 TYR A C 1
ATOM 795 O O . TYR A 1 100 ? -3.025 -8.735 2.983 1.00 77.81 100 TYR A O 1
ATOM 803 N N . LEU A 1 101 ? -1.585 -7.611 4.304 1.00 78.50 101 LEU A N 1
ATOM 804 C CA . LEU A 1 101 ? -1.813 -6.315 3.684 1.00 78.50 101 LEU A CA 1
ATOM 805 C C . LEU A 1 101 ? -0.639 -5.948 2.782 1.00 78.50 101 LEU A C 1
ATOM 807 O O . LEU A 1 101 ? 0.484 -5.774 3.249 1.00 78.50 101 LEU A O 1
ATOM 811 N N . LEU A 1 102 ? -0.927 -5.762 1.496 1.00 75.62 102 LEU A N 1
ATOM 812 C CA . LEU A 1 102 ? 0.018 -5.156 0.565 1.00 75.62 102 LEU A CA 1
ATOM 813 C C . LEU A 1 102 ? 0.237 -3.683 0.941 1.00 75.62 102 LEU A C 1
ATOM 815 O O . LEU A 1 102 ? -0.682 -3.029 1.436 1.00 75.62 102 LEU A O 1
ATOM 819 N N . PHE A 1 103 ? 1.425 -3.148 0.652 1.00 77.62 103 PHE A N 1
ATOM 820 C CA . PHE A 1 103 ? 1.788 -1.724 0.813 1.00 77.62 103 PHE A CA 1
ATOM 821 C C . PHE A 1 103 ? 1.974 -1.208 2.238 1.00 77.62 103 PHE A C 1
ATOM 823 O O . PHE A 1 103 ? 2.330 -0.044 2.407 1.00 77.62 103 PHE A O 1
ATOM 830 N N . ILE A 1 104 ? 1.795 -2.052 3.249 1.00 68.31 104 ILE A N 1
ATOM 831 C CA . ILE A 1 104 ? 2.506 -1.839 4.503 1.00 68.31 104 ILE A CA 1
ATOM 832 C C . ILE A 1 104 ? 3.857 -2.487 4.295 1.00 68.31 104 ILE A C 1
ATOM 834 O O . ILE A 1 104 ? 3.934 -3.698 4.090 1.00 68.31 104 ILE A O 1
ATOM 838 N N . THR A 1 105 ? 4.911 -1.677 4.295 1.00 54.91 105 THR A N 1
ATOM 839 C CA . THR A 1 105 ? 6.247 -2.178 4.601 1.00 54.91 105 THR A CA 1
ATOM 840 C C . THR A 1 105 ? 6.123 -2.816 5.972 1.00 54.91 105 THR A C 1
ATOM 842 O O . THR A 1 105 ? 5.968 -2.145 6.990 1.00 54.91 105 THR A O 1
ATOM 845 N N . SER A 1 106 ? 5.972 -4.134 5.954 1.00 42.50 106 SER A N 1
ATOM 846 C CA . SER A 1 106 ? 5.842 -4.959 7.133 1.00 42.50 106 SER A CA 1
ATOM 847 C C . SER A 1 106 ? 7.164 -4.860 7.861 1.00 42.50 106 SER A C 1
ATOM 849 O O . SER A 1 106 ? 8.112 -5.521 7.460 1.00 42.50 106 SER A O 1
ATOM 851 N N . GLU A 1 107 ? 7.174 -3.950 8.829 1.00 51.81 107 GLU A N 1
ATOM 852 C CA . GLU A 1 107 ? 8.059 -3.768 9.979 1.00 51.81 107 GLU A CA 1
ATOM 853 C C . GLU A 1 107 ? 8.264 -2.262 10.143 1.00 51.81 107 GLU A C 1
ATOM 855 O O . GLU A 1 107 ? 8.789 -1.589 9.254 1.00 51.81 107 GLU A O 1
ATOM 860 N N . GLU A 1 108 ? 7.815 -1.711 11.282 1.00 60.59 108 GLU A N 1
ATOM 861 C CA . GLU A 1 108 ? 8.498 -0.509 11.753 1.00 60.59 108 GLU A CA 1
ATOM 862 C C . GLU A 1 108 ? 9.986 -0.851 11.760 1.00 60.59 108 GLU A C 1
ATOM 864 O O . GLU A 1 108 ? 10.323 -1.954 12.207 1.00 60.59 108 GLU A O 1
ATOM 869 N N . PRO A 1 109 ? 10.855 0.023 11.229 1.00 68.69 109 PRO A N 1
ATOM 870 C CA . PRO A 1 109 ? 12.275 -0.262 11.216 1.00 68.69 109 PRO A CA 1
ATOM 871 C C . PRO A 1 109 ? 12.696 -0.679 12.621 1.00 68.69 109 PRO A C 1
ATOM 873 O O . PRO A 1 109 ? 12.397 0.025 13.589 1.00 68.69 109 PRO A O 1
ATOM 876 N N . ASP A 1 110 ? 13.326 -1.845 12.739 1.00 78.88 110 ASP A N 1
ATOM 877 C CA . ASP A 1 110 ? 13.774 -2.316 14.038 1.00 78.88 110 ASP A CA 1
ATOM 878 C C . ASP A 1 110 ? 14.891 -1.394 14.534 1.00 78.88 110 ASP A C 1
ATOM 880 O O . ASP A 1 110 ? 16.030 -1.425 14.066 1.00 78.88 110 ASP A O 1
ATOM 884 N N . PHE A 1 111 ? 14.529 -0.531 15.476 1.00 84.25 111 PHE A N 1
ATOM 885 C CA . PHE A 1 111 ? 15.430 0.415 16.111 1.00 84.25 111 PHE A CA 1
ATOM 886 C C . PHE A 1 111 ? 16.062 -0.142 17.394 1.00 84.25 111 PHE A C 1
ATOM 888 O O . PHE A 1 111 ? 16.775 0.595 18.070 1.00 84.25 111 PHE A O 1
ATOM 895 N N . SER A 1 112 ? 15.834 -1.416 17.743 1.00 85.38 112 SER A N 1
ATOM 896 C CA . SER A 1 112 ? 16.252 -1.995 19.033 1.00 85.38 112 SER A CA 1
ATOM 897 C C . SER A 1 112 ? 17.759 -1.884 19.300 1.00 85.38 112 SER A C 1
ATOM 899 O O . SER A 1 112 ? 18.169 -1.800 20.454 1.00 85.38 112 SER A O 1
ATOM 901 N N . ASN A 1 113 ? 18.577 -1.842 18.243 1.00 88.69 113 ASN A N 1
ATOM 902 C CA . ASN A 1 113 ? 20.041 -1.758 18.316 1.00 88.69 113 ASN A CA 1
ATOM 903 C C . ASN A 1 113 ? 20.602 -0.385 17.894 1.00 88.69 113 ASN A C 1
ATOM 905 O O . ASN A 1 113 ? 21.778 -0.281 17.552 1.00 88.69 113 ASN A O 1
ATOM 909 N N . ILE A 1 114 ? 19.766 0.656 17.864 1.00 89.12 114 ILE A N 1
ATOM 910 C CA . ILE A 1 114 ? 20.138 2.004 17.418 1.00 89.12 114 ILE A CA 1
ATOM 911 C C . ILE A 1 114 ? 20.076 2.977 18.599 1.00 89.12 114 ILE A C 1
ATOM 913 O O . ILE A 1 114 ? 19.136 2.963 19.391 1.00 89.12 114 ILE A O 1
ATOM 917 N N . GLU A 1 115 ? 21.075 3.853 18.706 1.00 92.06 115 GLU A N 1
ATOM 918 C CA . GLU A 1 115 ? 21.127 4.892 19.739 1.00 92.06 115 GLU A CA 1
ATOM 919 C C . GLU A 1 115 ? 19.892 5.818 19.675 1.00 92.06 115 GLU A C 1
ATOM 921 O O . GLU A 1 115 ? 19.501 6.226 18.576 1.00 92.06 115 GLU A O 1
ATOM 926 N N . PRO A 1 116 ? 19.291 6.220 20.815 1.00 89.38 116 PRO A N 1
ATOM 927 C CA . PRO A 1 116 ? 18.044 6.996 20.831 1.00 89.38 116 PRO A CA 1
ATOM 928 C C . PRO A 1 116 ? 18.059 8.275 19.978 1.00 89.38 116 PRO A C 1
ATOM 930 O O . PRO A 1 116 ? 17.073 8.580 19.300 1.00 89.38 116 PRO A O 1
ATOM 933 N N . ASP A 1 117 ? 19.181 8.998 19.953 1.00 90.69 117 ASP A N 1
ATOM 934 C CA . ASP A 1 117 ? 19.327 10.216 19.148 1.00 90.69 117 ASP A CA 1
ATOM 935 C C . ASP A 1 117 ? 19.284 9.916 17.640 1.00 90.69 117 ASP A C 1
ATOM 937 O O . ASP A 1 117 ? 18.659 10.650 16.868 1.00 90.69 117 ASP A O 1
ATOM 941 N N . LYS A 1 118 ? 19.858 8.781 17.222 1.00 91.19 118 LYS A N 1
ATOM 942 C CA . LYS A 1 118 ? 19.810 8.295 15.837 1.00 91.19 118 LYS A CA 1
ATOM 943 C C . LYS A 1 118 ? 18.436 7.777 15.449 1.00 91.19 118 LYS A C 1
ATOM 945 O O . LYS A 1 118 ? 17.996 8.022 14.329 1.00 91.19 118 LYS A O 1
ATOM 950 N N . VAL A 1 119 ? 17.709 7.148 16.373 1.00 88.81 119 VAL A N 1
ATOM 951 C CA . VAL A 1 119 ? 16.311 6.749 16.138 1.00 88.81 119 VAL A CA 1
ATOM 952 C C . VAL A 1 119 ? 15.452 7.966 15.807 1.00 88.81 119 VAL A C 1
ATOM 954 O O . VAL A 1 119 ? 14.668 7.931 14.858 1.00 88.81 119 VAL A O 1
ATOM 957 N N . LYS A 1 120 ? 15.610 9.062 16.558 1.00 89.31 120 LYS A N 1
ATOM 958 C CA . LYS A 1 120 ? 14.876 10.305 16.296 1.00 89.31 120 LYS A CA 1
ATOM 959 C C . LYS A 1 120 ? 15.225 10.886 14.924 1.00 89.31 120 LYS A C 1
ATOM 961 O O . LYS A 1 120 ? 14.320 11.268 14.186 1.00 89.31 120 LYS A O 1
ATOM 966 N N . GLU A 1 121 ? 16.509 10.915 14.573 1.00 91.62 121 GLU A N 1
ATOM 967 C CA . GLU A 1 121 ? 16.985 11.353 13.255 1.00 91.62 121 GLU A CA 1
ATOM 968 C C . GLU A 1 121 ? 16.370 10.509 12.123 1.00 91.62 121 GLU A C 1
ATOM 970 O O . GLU A 1 121 ? 15.797 11.055 11.178 1.00 91.62 121 GLU A O 1
ATOM 975 N N . TYR A 1 122 ? 16.404 9.179 12.241 1.00 89.75 122 TYR A N 1
ATOM 976 C CA . TYR A 1 122 ? 15.860 8.272 11.229 1.00 89.75 122 TYR A CA 1
ATOM 977 C C . TYR A 1 122 ? 14.348 8.379 11.077 1.00 89.75 122 TYR A C 1
ATOM 979 O O . TYR A 1 122 ? 13.863 8.378 9.947 1.00 89.75 122 TYR A O 1
ATOM 987 N N . LYS A 1 123 ? 13.601 8.541 12.173 1.00 86.88 123 LYS A N 1
ATOM 988 C CA . LYS A 1 123 ? 12.152 8.776 12.105 1.00 86.88 123 LYS A CA 1
ATOM 989 C C . LYS A 1 123 ? 11.823 10.034 11.303 1.00 86.88 123 LYS A C 1
ATOM 991 O O . LYS A 1 123 ? 10.986 9.968 10.411 1.00 86.88 123 LYS A O 1
ATOM 996 N N . ILE A 1 124 ? 12.547 11.132 11.528 1.00 88.75 124 ILE A N 1
ATOM 997 C CA . ILE A 1 124 ? 12.371 12.377 10.761 1.00 88.75 124 ILE A CA 1
ATOM 998 C C . ILE A 1 124 ? 12.672 12.155 9.270 1.00 88.75 124 ILE A C 1
ATOM 1000 O O . ILE A 1 124 ? 11.950 12.658 8.407 1.00 88.75 124 ILE A O 1
ATOM 1004 N N . ILE A 1 125 ? 13.727 11.400 8.948 1.00 87.81 125 ILE A N 1
ATOM 1005 C CA . ILE A 1 125 ? 14.095 11.089 7.558 1.00 87.81 125 ILE A CA 1
ATOM 1006 C C . ILE A 1 125 ? 13.012 10.244 6.878 1.00 87.81 125 ILE A C 1
ATOM 1008 O O . ILE A 1 125 ? 12.641 10.543 5.744 1.00 87.81 125 ILE A O 1
ATOM 1012 N N . ILE A 1 126 ? 12.492 9.221 7.560 1.00 84.62 126 ILE A N 1
ATOM 1013 C CA . ILE A 1 126 ? 11.426 8.352 7.047 1.00 84.62 126 ILE A CA 1
ATOM 1014 C C . ILE A 1 126 ? 10.147 9.157 6.826 1.00 84.62 126 ILE A C 1
ATOM 1016 O O . ILE A 1 126 ? 9.601 9.127 5.727 1.00 84.62 126 ILE A O 1
ATOM 1020 N N . GLU A 1 127 ? 9.716 9.941 7.816 1.00 83.94 127 GLU A N 1
ATOM 1021 C CA . GLU A 1 127 ? 8.528 10.796 7.706 1.00 83.94 127 GLU A CA 1
ATOM 1022 C C . GLU A 1 127 ? 8.646 11.775 6.533 1.00 83.94 127 GLU A C 1
ATOM 1024 O O . GLU A 1 127 ? 7.702 11.955 5.759 1.00 83.94 127 GLU A O 1
ATOM 1029 N N . LYS A 1 128 ? 9.823 12.387 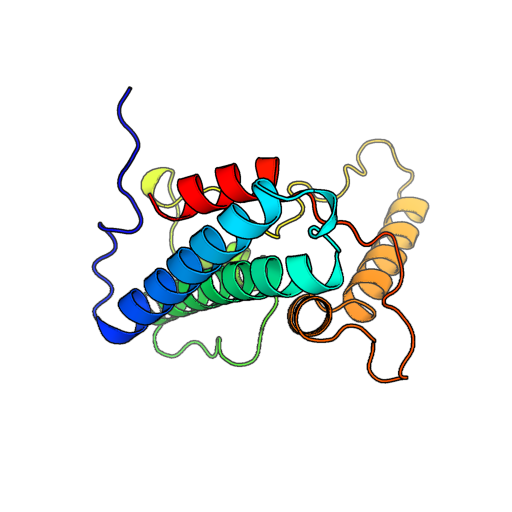6.354 1.00 86.94 128 LYS A N 1
ATOM 1030 C CA . LYS A 1 128 ? 10.090 13.259 5.209 1.00 86.94 128 LYS A CA 1
ATOM 1031 C C . LYS A 1 128 ? 10.032 12.484 3.892 1.00 86.94 128 LYS A C 1
ATOM 1033 O O . LYS A 1 128 ? 9.389 12.942 2.952 1.00 86.94 128 LYS A O 1
ATOM 1038 N N . PHE A 1 129 ? 10.662 11.313 3.824 1.00 85.38 129 PHE A N 1
ATOM 1039 C CA . PHE A 1 129 ? 10.658 10.476 2.628 1.00 85.38 129 PHE A CA 1
ATOM 1040 C C . PHE A 1 129 ? 9.238 10.054 2.229 1.00 85.38 129 PHE A C 1
ATOM 1042 O O . PHE A 1 129 ? 8.891 10.145 1.053 1.00 85.38 129 PHE A O 1
ATOM 1049 N N . GLU A 1 130 ? 8.408 9.641 3.188 1.00 81.94 130 GLU A N 1
ATOM 1050 C CA . GLU A 1 130 ? 7.007 9.276 2.958 1.00 81.94 130 GLU A CA 1
ATOM 1051 C C . GLU A 1 130 ? 6.169 10.474 2.502 1.00 81.94 130 GLU A C 1
ATOM 1053 O O . GLU A 1 130 ? 5.358 10.351 1.582 1.00 81.94 130 GLU A O 1
ATOM 1058 N N . LYS A 1 131 ? 6.398 11.652 3.095 1.00 83.62 131 LYS A N 1
ATOM 1059 C CA . LYS A 1 131 ? 5.728 12.898 2.702 1.00 83.62 131 LYS A CA 1
ATOM 1060 C C . LYS A 1 131 ? 6.088 13.331 1.280 1.00 83.62 131 LYS A C 1
ATOM 1062 O O . LYS A 1 131 ? 5.214 13.811 0.558 1.00 83.62 131 LYS A O 1
ATOM 1067 N N . ASP A 1 132 ? 7.343 13.145 0.884 1.00 84.81 132 ASP A N 1
ATOM 1068 C CA . ASP A 1 132 ? 7.838 13.461 -0.459 1.00 84.81 132 ASP A CA 1
ATOM 1069 C C . ASP A 1 132 ? 7.442 12.378 -1.490 1.00 84.81 132 ASP A C 1
ATOM 1071 O O . ASP A 1 132 ? 7.442 12.635 -2.696 1.00 84.81 132 ASP A O 1
ATOM 1075 N N . ASN A 1 133 ? 7.051 11.178 -1.035 1.00 84.25 133 ASN A N 1
ATOM 1076 C CA . ASN A 1 133 ? 6.654 10.035 -1.870 1.00 84.25 133 ASN A CA 1
ATOM 1077 C C . ASN A 1 133 ? 5.278 9.452 -1.497 1.00 84.25 133 ASN A C 1
ATOM 1079 O O . ASN A 1 133 ? 5.166 8.247 -1.239 1.00 84.25 133 ASN A O 1
ATOM 1083 N N . PRO A 1 134 ? 4.202 10.253 -1.520 1.00 85.38 134 PRO A N 1
ATOM 1084 C CA . PRO A 1 134 ? 2.882 9.779 -1.131 1.00 85.38 134 PRO A CA 1
ATOM 1085 C C . PRO A 1 134 ? 2.413 8.662 -2.079 1.00 85.38 134 PRO A C 1
ATOM 1087 O O . PRO A 1 134 ? 2.295 8.865 -3.291 1.00 85.38 134 PRO A O 1
ATOM 1090 N N . HIS A 1 135 ? 2.172 7.458 -1.541 1.00 81.00 135 HIS A N 1
ATOM 1091 C CA . HIS A 1 135 ? 1.864 6.248 -2.324 1.00 81.00 135 HIS A CA 1
ATOM 1092 C C . HIS A 1 135 ? 0.654 6.414 -3.258 1.00 81.00 135 HIS A C 1
ATOM 1094 O O . HIS A 1 135 ? 0.653 5.902 -4.380 1.00 81.00 135 HIS A O 1
ATOM 1100 N N . ASP A 1 136 ? -0.356 7.173 -2.829 1.00 80.44 136 ASP A N 1
ATOM 1101 C CA . ASP A 1 136 ? -1.560 7.455 -3.609 1.00 80.44 136 ASP A CA 1
ATOM 1102 C C . ASP A 1 136 ? -1.271 8.274 -4.877 1.00 80.44 136 ASP A C 1
ATOM 1104 O O . ASP A 1 136 ? -2.013 8.146 -5.853 1.00 80.44 136 ASP A O 1
ATOM 1108 N N . GLN A 1 137 ? -0.188 9.058 -4.893 1.00 87.12 137 GLN A N 1
ATOM 1109 C CA . GLN A 1 137 ? 0.277 9.823 -6.055 1.00 87.12 137 GLN A CA 1
ATOM 1110 C C . GLN A 1 137 ? 1.375 9.081 -6.820 1.00 87.12 137 GLN A C 1
ATOM 1112 O O . GLN A 1 137 ? 1.331 9.013 -8.051 1.00 87.12 137 GLN A O 1
ATOM 1117 N N . LYS A 1 138 ? 2.323 8.474 -6.098 1.00 86.88 138 LYS A N 1
ATOM 1118 C CA . LYS A 1 138 ? 3.504 7.797 -6.647 1.00 86.88 138 LYS A CA 1
ATOM 1119 C C . LYS A 1 138 ? 3.168 6.692 -7.638 1.00 86.88 138 LYS A C 1
ATOM 1121 O O . LYS A 1 138 ? 3.877 6.499 -8.623 1.00 86.88 138 LYS A O 1
ATOM 1126 N N . TYR A 1 139 ? 2.084 5.963 -7.394 1.00 87.62 139 TYR A N 1
ATOM 1127 C CA . TYR A 1 139 ? 1.649 4.909 -8.308 1.00 87.62 139 TYR A CA 1
ATOM 1128 C C . TYR A 1 139 ? 0.806 5.429 -9.483 1.00 87.62 139 TYR A C 1
ATOM 1130 O O . TYR A 1 139 ? 0.694 4.739 -10.497 1.00 87.62 139 TYR A O 1
ATOM 1138 N N . ARG A 1 140 ? 0.234 6.638 -9.383 1.00 86.25 140 ARG A N 1
ATOM 1139 C CA . ARG A 1 140 ? -0.595 7.246 -10.441 1.00 86.25 140 ARG A CA 1
ATOM 1140 C C . ARG A 1 140 ? 0.229 7.981 -11.483 1.00 86.25 140 ARG A C 1
ATOM 1142 O O . ARG A 1 140 ? -0.069 7.882 -12.670 1.00 86.25 140 ARG A O 1
ATOM 1149 N N . TYR A 1 141 ? 1.233 8.726 -11.039 1.00 86.69 141 TYR A N 1
ATOM 1150 C CA . TYR A 1 141 ? 1.994 9.616 -11.902 1.00 86.69 141 TYR A CA 1
ATOM 1151 C C . TYR A 1 141 ? 3.431 9.123 -12.051 1.00 86.69 141 TYR A C 1
ATOM 1153 O O . TYR A 1 141 ? 4.014 8.640 -11.084 1.00 86.69 141 TYR A O 1
ATOM 1161 N N . PRO A 1 142 ? 4.036 9.236 -13.244 1.00 81.56 142 PRO A N 1
ATOM 1162 C CA . PRO A 1 142 ? 5.435 8.858 -13.443 1.00 81.56 142 PRO A CA 1
ATOM 1163 C C . PRO A 1 142 ? 6.418 9.821 -12.756 1.00 81.56 142 PRO A C 1
ATOM 1165 O O . PRO A 1 142 ? 7.580 9.469 -12.562 1.00 81.56 142 PRO A O 1
ATOM 1168 N N . GLN A 1 143 ? 5.956 11.022 -12.407 1.00 86.88 143 GLN A N 1
ATOM 1169 C CA . GLN A 1 143 ? 6.731 12.123 -11.841 1.00 86.88 143 GLN A CA 1
ATOM 1170 C C . GLN A 1 143 ? 5.967 12.758 -10.672 1.00 86.88 143 GLN A C 1
ATOM 1172 O O . GLN A 1 143 ? 4.749 12.586 -10.557 1.00 86.88 143 GLN A O 1
ATOM 1177 N N . ASN A 1 144 ? 6.685 13.489 -9.823 1.00 87.69 144 ASN A N 1
ATOM 1178 C CA . ASN A 1 144 ? 6.116 14.294 -8.748 1.00 87.69 144 ASN A CA 1
ATOM 1179 C C . ASN A 1 144 ? 5.482 15.597 -9.284 1.00 87.69 144 ASN A C 1
ATOM 1181 O O . ASN A 1 144 ? 5.433 15.840 -10.493 1.00 87.69 144 ASN A O 1
ATOM 1185 N N . LYS A 1 145 ? 4.975 16.441 -8.378 1.00 86.00 145 LYS A N 1
ATOM 1186 C CA . LYS A 1 145 ? 4.284 17.694 -8.735 1.00 86.00 145 LYS A CA 1
ATOM 1187 C C . LYS A 1 145 ? 5.206 18.704 -9.422 1.00 86.00 145 LYS A C 1
ATOM 1189 O O . LYS A 1 145 ? 4.734 19.536 -10.188 1.00 86.00 145 LYS A O 1
ATOM 1194 N N . GLU A 1 146 ? 6.507 18.598 -9.183 1.00 89.19 146 GLU A N 1
ATOM 1195 C CA . GLU A 1 146 ? 7.567 19.425 -9.755 1.00 89.19 146 GLU A CA 1
ATOM 1196 C C . GLU A 1 146 ? 8.069 18.884 -11.110 1.00 89.19 146 GLU A C 1
ATOM 1198 O O . GLU A 1 146 ? 9.024 19.416 -11.680 1.00 89.19 146 GLU A O 1
ATOM 1203 N N . GLY A 1 147 ? 7.462 17.810 -11.631 1.00 86.94 147 GLY A N 1
ATOM 1204 C CA . GLY A 1 147 ? 7.866 17.166 -12.884 1.00 86.94 147 GLY A CA 1
ATOM 1205 C C . GLY A 1 147 ? 9.165 16.360 -12.778 1.00 86.94 147 GLY A C 1
ATOM 1206 O O . GLY A 1 147 ? 9.716 15.938 -13.793 1.00 86.94 147 GLY A O 1
ATOM 1207 N N . GLN A 1 148 ? 9.665 16.124 -11.567 1.00 87.75 148 GLN A N 1
ATOM 1208 C CA . GLN A 1 148 ? 10.858 15.321 -11.317 1.00 87.75 148 GLN A CA 1
ATOM 1209 C C . GLN A 1 148 ? 10.490 13.847 -11.102 1.00 87.75 148 GLN A C 1
ATOM 1211 O O . GLN A 1 148 ? 9.382 13.537 -10.654 1.00 87.75 148 GLN A O 1
ATOM 1216 N N . PRO A 1 149 ? 11.390 12.897 -11.407 1.00 85.94 149 PRO A N 1
ATOM 1217 C CA . PRO A 1 149 ? 11.202 11.506 -11.013 1.00 85.94 149 PRO A CA 1
ATOM 1218 C C . PRO A 1 149 ? 11.001 11.371 -9.497 1.00 85.94 149 PRO A C 1
ATOM 1220 O O . PRO A 1 149 ? 11.607 12.102 -8.715 1.00 85.94 149 PRO A O 1
ATOM 1223 N N . TRP A 1 150 ? 10.182 10.404 -9.079 1.00 87.06 150 TRP A N 1
ATOM 1224 C CA . TRP A 1 150 ? 10.024 10.069 -7.660 1.00 87.06 150 TRP A CA 1
ATOM 1225 C C . TRP A 1 150 ? 11.360 9.686 -7.027 1.00 87.06 150 TRP A C 1
ATOM 1227 O O . TRP A 1 150 ? 12.139 8.941 -7.629 1.00 87.06 150 TRP A O 1
ATOM 1237 N N . SER A 1 151 ? 11.607 10.157 -5.805 1.00 84.81 151 SER A N 1
ATOM 1238 C CA . SER A 1 151 ? 12.860 9.888 -5.109 1.00 84.81 151 SER A CA 1
ATOM 1239 C C . SER A 1 151 ? 12.927 8.448 -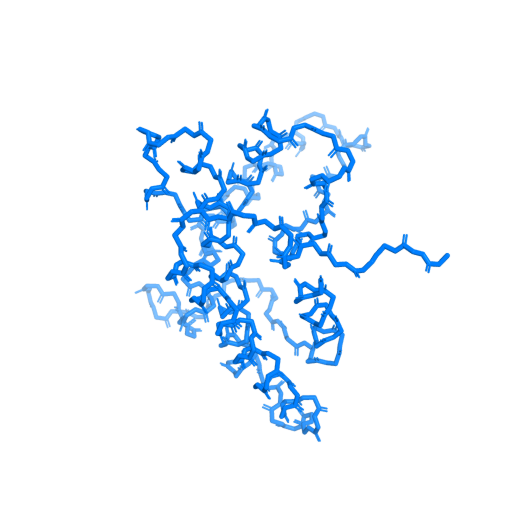4.584 1.00 84.81 151 SER A C 1
ATOM 1241 O O . SER A 1 151 ? 11.921 7.788 -4.308 1.00 84.81 151 SER A O 1
ATOM 1243 N N . GLY A 1 152 ? 14.156 7.941 -4.474 1.00 81.56 152 GLY A N 1
ATOM 1244 C CA . GLY A 1 152 ? 14.433 6.577 -4.032 1.00 81.56 152 GLY A CA 1
ATOM 1245 C C . GLY A 1 152 ? 14.289 5.504 -5.123 1.00 81.56 152 GLY A C 1
ATOM 1246 O O . GLY A 1 152 ? 13.960 5.793 -6.277 1.00 81.56 152 GLY A O 1
ATOM 1247 N N . PRO A 1 153 ? 14.577 4.239 -4.772 1.00 77.81 153 PRO A N 1
ATOM 1248 C CA . PRO A 1 153 ? 14.503 3.126 -5.706 1.00 77.81 153 PRO A CA 1
ATOM 1249 C C . PRO A 1 153 ? 13.050 2.843 -6.105 1.00 77.81 153 PRO A C 1
ATOM 1251 O O . PRO A 1 153 ? 12.167 2.684 -5.262 1.00 77.81 153 PRO A O 1
ATOM 1254 N N . ASN A 1 154 ? 12.811 2.745 -7.413 1.00 81.31 154 ASN A N 1
ATOM 1255 C CA . ASN A 1 154 ? 11.515 2.401 -7.989 1.00 81.31 154 ASN A CA 1
ATOM 1256 C C . ASN A 1 154 ? 11.667 1.142 -8.839 1.00 81.31 154 ASN A C 1
ATOM 1258 O O . ASN A 1 154 ? 12.360 1.144 -9.856 1.00 81.31 154 ASN A O 1
ATOM 1262 N N . GLY A 1 155 ? 11.019 0.061 -8.416 1.00 84.56 155 GLY A N 1
ATOM 1263 C CA . GLY A 1 155 ? 11.082 -1.234 -9.078 1.00 84.56 155 GLY A CA 1
ATOM 1264 C C . GLY A 1 155 ? 9.721 -1.909 -9.084 1.00 84.56 155 GLY A C 1
ATOM 1265 O O . GLY A 1 155 ? 8.873 -1.647 -8.233 1.00 84.56 155 GLY A O 1
ATOM 1266 N N . PHE A 1 156 ? 9.500 -2.764 -10.074 1.00 89.25 156 PHE A N 1
ATOM 1267 C CA . PHE A 1 156 ? 8.323 -3.616 -10.124 1.00 89.25 156 PHE A CA 1
ATOM 1268 C C . PHE A 1 156 ? 8.710 -4.973 -10.700 1.00 89.25 156 PHE A C 1
ATOM 1270 O O . PHE A 1 156 ? 9.131 -5.056 -11.852 1.00 89.25 156 PHE A O 1
ATOM 1277 N N . GLU A 1 157 ? 8.547 -6.024 -9.900 1.00 92.06 157 GLU A N 1
ATOM 1278 C CA . GLU A 1 157 ? 8.738 -7.408 -10.327 1.00 92.06 157 GLU A CA 1
ATOM 1279 C C . GLU A 1 157 ? 7.353 -8.076 -10.422 1.00 92.06 157 GLU A C 1
ATOM 1281 O O . GLU A 1 157 ? 6.698 -8.294 -9.398 1.00 92.06 157 GLU A O 1
ATOM 1286 N N . PRO A 1 158 ? 6.844 -8.345 -11.639 1.00 93.25 158 PRO A N 1
ATOM 1287 C CA . PRO A 1 158 ? 5.466 -8.791 -11.806 1.00 93.25 158 PRO A CA 1
ATOM 1288 C C . PRO A 1 158 ? 5.183 -10.193 -11.261 1.00 93.25 158 PRO A C 1
ATOM 1290 O O . PRO A 1 158 ? 4.050 -10.469 -10.885 1.00 93.25 158 PRO A O 1
ATOM 1293 N N . SER A 1 159 ? 6.152 -11.108 -11.262 1.00 93.06 159 SER A N 1
ATOM 1294 C CA . SER A 1 159 ? 5.897 -12.529 -10.988 1.00 93.06 159 SER A CA 1
ATOM 1295 C C . SER A 1 159 ? 5.573 -12.762 -9.516 1.00 93.06 159 SER A C 1
ATOM 1297 O O . SER A 1 159 ? 4.574 -13.404 -9.189 1.00 93.06 159 SER A O 1
ATOM 1299 N N . SER A 1 160 ? 6.380 -12.182 -8.632 1.00 90.94 160 SER A N 1
ATOM 1300 C CA . SER A 1 160 ? 6.176 -12.196 -7.187 1.00 90.94 160 SER A CA 1
ATOM 1301 C C . SER A 1 160 ? 4.921 -11.411 -6.847 1.00 90.94 160 SER A C 1
ATOM 1303 O O . SER A 1 160 ? 4.049 -11.934 -6.161 1.00 90.94 160 SER A O 1
ATOM 1305 N N . PHE A 1 161 ? 4.750 -10.212 -7.416 1.00 92.75 161 PHE A N 1
ATOM 1306 C CA . PHE A 1 161 ? 3.571 -9.399 -7.126 1.00 92.75 161 PHE A CA 1
ATOM 1307 C C . PHE A 1 161 ? 2.260 -10.060 -7.586 1.00 92.75 161 PHE A C 1
ATOM 1309 O O . PHE A 1 161 ? 1.239 -9.957 -6.912 1.00 92.75 161 PHE A O 1
ATOM 1316 N N . LEU A 1 162 ? 2.271 -10.814 -8.692 1.00 94.50 162 LEU A N 1
ATOM 1317 C CA . LEU A 1 162 ? 1.107 -11.575 -9.153 1.00 94.50 162 LEU A CA 1
ATOM 1318 C C . LEU A 1 162 ? 0.667 -12.639 -8.140 1.00 94.50 162 LEU A C 1
ATOM 1320 O O . LEU A 1 162 ? -0.534 -12.887 -8.008 1.00 94.50 162 LEU A O 1
ATOM 1324 N N . ARG A 1 163 ? 1.614 -13.283 -7.448 1.00 91.81 163 ARG A N 1
ATOM 1325 C CA . ARG A 1 163 ? 1.303 -14.238 -6.375 1.00 91.81 163 ARG A CA 1
ATOM 1326 C C . ARG A 1 163 ? 0.590 -13.528 -5.229 1.00 91.81 163 ARG A C 1
ATOM 1328 O O . ARG A 1 163 ? -0.473 -13.988 -4.820 1.00 91.81 163 ARG A O 1
ATOM 1335 N N . GLU A 1 164 ? 1.116 -12.384 -4.804 1.00 91.06 164 GLU A N 1
ATOM 1336 C CA . GLU A 1 164 ? 0.528 -11.571 -3.735 1.00 91.06 164 GLU A CA 1
ATOM 1337 C C . GLU A 1 164 ? -0.902 -11.104 -4.083 1.00 91.06 164 GLU A C 1
ATOM 1339 O O . GLU A 1 164 ? -1.825 -11.213 -3.278 1.00 91.06 164 GLU A O 1
ATOM 1344 N N . LEU A 1 165 ? -1.139 -10.671 -5.328 1.00 91.81 165 LEU A N 1
ATOM 1345 C CA . LEU A 1 165 ? -2.475 -10.271 -5.792 1.00 91.81 165 LEU A CA 1
ATOM 1346 C C . LEU A 1 165 ? -3.491 -11.416 -5.796 1.00 91.81 165 LEU A C 1
ATOM 1348 O O . LEU A 1 165 ? -4.676 -11.193 -5.543 1.00 91.81 165 LEU A O 1
ATOM 1352 N N . LYS A 1 166 ? -3.053 -12.634 -6.133 1.00 90.62 166 LYS A N 1
ATOM 1353 C CA . LYS A 1 166 ? -3.927 -13.812 -6.119 1.00 90.62 166 LYS A CA 1
ATOM 1354 C C . LYS A 1 166 ? -4.323 -14.178 -4.696 1.00 90.62 166 LYS A C 1
ATOM 1356 O O . LYS A 1 166 ? -5.504 -14.421 -4.482 1.00 90.62 166 LYS A O 1
ATOM 1361 N N . GLN A 1 167 ? -3.376 -14.131 -3.758 1.00 86.50 167 GLN A N 1
ATOM 1362 C CA . GLN A 1 167 ? -3.651 -14.346 -2.336 1.00 86.50 167 GLN A CA 1
ATOM 1363 C C . GLN A 1 167 ? -4.620 -13.300 -1.787 1.00 86.50 167 GLN A C 1
ATOM 1365 O O . GLN A 1 167 ? -5.564 -13.655 -1.098 1.00 86.50 167 GLN A O 1
ATOM 1370 N N . LEU A 1 168 ? -4.444 -12.022 -2.146 1.00 83.00 168 LEU A N 1
ATOM 1371 C CA . LEU A 1 168 ? -5.343 -10.961 -1.690 1.00 83.00 168 LEU A CA 1
ATOM 1372 C C . LEU A 1 168 ? -6.788 -11.158 -2.172 1.00 83.00 168 LEU A C 1
ATOM 1374 O O . LEU A 1 168 ? -7.705 -10.709 -1.503 1.00 83.00 168 LEU A O 1
ATOM 1378 N N . ARG A 1 169 ? -7.011 -11.790 -3.330 1.00 82.38 169 ARG A N 1
ATOM 1379 C CA . ARG A 1 169 ? -8.355 -12.011 -3.894 1.00 82.38 169 ARG A CA 1
ATOM 1380 C C . ARG A 1 169 ? -9.151 -13.102 -3.160 1.00 82.38 169 ARG A C 1
ATOM 1382 O O . ARG A 1 169 ? -10.379 -13.109 -3.259 1.00 82.38 169 ARG A O 1
ATOM 1389 N N . GLU A 1 170 ? -8.461 -14.055 -2.546 1.00 70.69 170 GLU A N 1
ATOM 1390 C CA . GLU A 1 170 ? -9.024 -15.278 -1.955 1.00 70.69 170 GLU A CA 1
ATOM 1391 C C . GLU A 1 170 ? -9.546 -15.048 -0.519 1.00 70.69 170 GLU A C 1
ATOM 1393 O O . GLU A 1 170 ? -10.666 -15.514 -0.189 1.00 70.69 170 GLU A O 1
#

pLDDT: mean 82.97, std 14.79, range [30.8, 96.19]

Solvent-accessible surface area (backbone atoms only — not comparable to full-atom values): 10177 Å² total; per-residue (Å²): 146,84,89,82,66,55,68,80,68,61,84,59,95,48,68,66,62,56,51,56,30,54,50,28,43,52,51,21,45,54,52,26,53,56,29,48,77,32,68,96,64,41,40,42,80,61,36,23,53,33,52,34,30,43,51,52,24,52,46,52,50,40,46,52,53,42,35,72,77,40,70,86,57,85,57,84,85,63,83,55,58,65,62,42,49,56,53,37,49,72,77,45,73,53,79,88,66,60,74,88,64,84,91,51,76,90,61,77,79,84,52,89,90,50,59,72,72,56,47,53,53,50,51,54,51,50,55,49,52,46,69,76,50,42,67,83,50,56,29,74,38,85,40,46,97,87,70,42,72,64,83,74,94,79,80,48,63,38,62,67,50,42,53,55,52,53,60,67,67,54

Foldseek 3Di:
DDDPDQLPPPPLVDPVLSVLLLVLLVVLLVQLVVCLVPVVNVDLLSQLSSLLSLLVSLQSVLVSQLCSQPVPDPSVPDSDSVVSVVSNCVSDPDPSSDDDDPPPPPDDPPCVPPDPVVVVVVVVVVVVLCVQCPSNVNSVDCADPVRHGRDDDRDDDSPVVSVVSVRVSD

Sequence (170 aa):
MEHVNRLRSCEFGCARAVFDIFKRISSAIRLCTVLARSTKKATYVRGSVVLYLAFHATELFLKGAILKSVPEENVGTTHNIGTLNNRYKNLYPGKKYMFYLLFITSEEPDFSNIEPDKVKEYKIIIEKFEKDNPHDQKYRYPQNKEGQPWSGPNGFEPSSFLRELKQLRE